Protein AF-A0A397W6G8-F1 (afdb_monomer)

Sequence (108 aa):
SPQFFESLKKEAREFFEQGKFLKALEHFEIIFKNCQLSLDEQVNITSWDLSHNRGFENFNELISALRKNTTLTSLDLSSNELGAFGGSLLSEELYKNTTLTSLILKKK

Nearest PDB structures (foldseek):
  8j07-assembly1_5  TM=9.161E-01  e=6.313E-02  Homo sapiens
  7sqc-assembly1_5D  TM=8.891E-01  e=1.334E-01  Chlamydomonas reinhardtii
  8glv-assembly1_Ez  TM=8.652E-01  e=1.257E+00  Chlamydomonas reinhardtii
  8tid-assembly1_G  TM=8.357E-01  e=1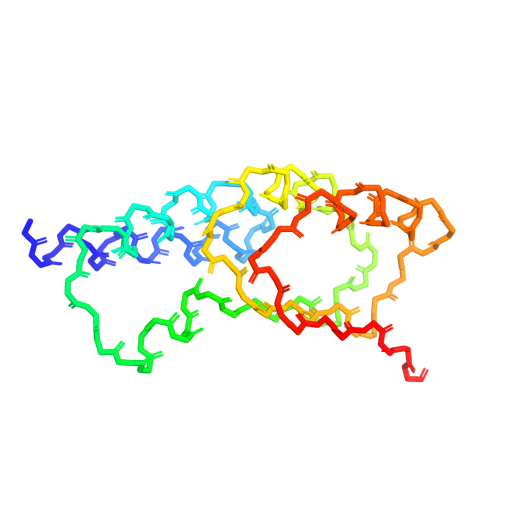.613E+00  Tetrahymena thermophila
  1io0-assembly1_A  TM=5.087E-01  e=2.818E-01  Gallus gallus

Mean predicted aligned error: 3.28 Å

InterPro domains:
  IPR001611 Leucine-rich repeat [PF13516] (68-90)
  IPR032675 Leucine-rich repeat domain superfamily [G3DSA:3.80.10.10] (5-108)

Solvent-accessible surface area (backbone atoms only — not comparable to full-atom values): 5954 Å² total; per-residue (Å²): 107,74,68,55,53,54,51,43,52,52,52,19,50,55,27,43,78,71,41,39,31,39,61,15,45,57,37,40,53,51,43,65,76,74,46,96,64,56,70,70,55,48,50,61,67,20,41,47,81,53,50,64,40,72,74,51,82,42,47,67,32,45,54,54,24,51,69,71,56,81,65,48,29,34,42,32,42,23,48,39,70,54,60,70,69,45,48,51,56,50,52,61,44,54,74,72,44,86,46,63,80,42,77,41,70,57,69,124

Structure (mmCIF, N/CA/C/O backbone):
data_AF-A0A397W6G8-F1
#
_entry.id   AF-A0A397W6G8-F1
#
loop_
_atom_site.group_PDB
_atom_site.id
_atom_site.type_symbol
_atom_site.label_atom_id
_atom_site.label_alt_id
_atom_site.label_comp_id
_atom_site.label_asym_id
_atom_site.label_entity_id
_atom_site.label_seq_id
_atom_site.pdbx_PDB_ins_code
_atom_site.Cartn_x
_atom_site.Cartn_y
_atom_site.Cartn_z
_atom_site.occupancy
_atom_site.B_iso_or_equiv
_atom_site.auth_seq_id
_atom_site.auth_comp_id
_atom_site.auth_asym_id
_atom_site.auth_atom_id
_atom_site.pdbx_PDB_model_num
ATOM 1 N N . SER A 1 1 ? -6.503 9.733 23.258 1.00 81.31 1 SER A N 1
ATOM 2 C CA . SER A 1 1 ? -7.490 10.834 23.168 1.00 81.31 1 SER A CA 1
ATOM 3 C C . SER A 1 1 ? -7.676 11.217 21.703 1.00 81.31 1 SER A C 1
ATOM 5 O O . SER A 1 1 ? -6.819 10.848 20.906 1.00 81.31 1 SER A O 1
ATOM 7 N N . PRO A 1 2 ? -8.736 11.951 21.321 1.00 84.56 2 PRO A N 1
ATOM 8 C CA . PRO A 1 2 ? -8.902 12.441 19.949 1.00 84.56 2 PRO A CA 1
ATOM 9 C C . PRO A 1 2 ? -7.683 13.219 19.422 1.00 84.56 2 PRO A C 1
ATOM 11 O O . PRO A 1 2 ? -7.233 12.951 18.315 1.00 84.56 2 PRO A O 1
ATOM 14 N N . GLN A 1 3 ? -7.055 14.076 20.245 1.00 91.31 3 GLN A N 1
ATOM 15 C CA . GLN A 1 3 ? -5.838 14.796 19.832 1.00 91.31 3 GLN A CA 1
ATOM 16 C C . GLN A 1 3 ? -4.659 13.874 19.480 1.00 91.31 3 GLN A C 1
ATOM 18 O O . GLN A 1 3 ? -3.874 14.212 18.600 1.00 91.31 3 GLN A O 1
ATOM 23 N N . PHE A 1 4 ? -4.527 12.718 20.141 1.00 92.81 4 PHE A N 1
ATOM 24 C CA . PHE A 1 4 ? -3.452 11.769 19.836 1.00 92.81 4 PHE A CA 1
ATOM 25 C C . PHE A 1 4 ? -3.576 11.225 18.409 1.00 92.81 4 PHE A C 1
ATOM 27 O O . PHE A 1 4 ? -2.602 11.251 17.664 1.00 92.81 4 PHE A O 1
ATOM 34 N N . PHE A 1 5 ? -4.771 10.779 18.009 1.00 93.06 5 PHE A N 1
ATOM 35 C CA . PHE A 1 5 ? -4.978 10.222 16.670 1.00 93.06 5 PHE A CA 1
ATOM 36 C C . PHE A 1 5 ? -4.867 11.280 15.574 1.00 93.06 5 PHE A C 1
ATOM 38 O O . PHE A 1 5 ? -4.353 10.970 14.506 1.00 93.06 5 PHE A O 1
ATOM 45 N N . GLU A 1 6 ? -5.269 12.525 15.837 1.00 93.19 6 GLU A N 1
ATOM 46 C CA . GLU A 1 6 ? -5.062 13.625 14.887 1.00 93.19 6 GLU A CA 1
ATOM 47 C C . GLU A 1 6 ? -3.575 13.957 14.692 1.00 93.19 6 GLU A C 1
ATOM 49 O O . GLU A 1 6 ? -3.128 14.119 13.557 1.00 93.19 6 GLU A O 1
ATOM 54 N N . SER A 1 7 ? -2.773 13.967 15.766 1.00 96.50 7 SER A N 1
ATOM 55 C CA . SER A 1 7 ? -1.310 14.098 15.645 1.00 96.50 7 SER A CA 1
ATOM 56 C C . SER A 1 7 ? -0.713 12.938 14.850 1.00 96.50 7 SER A C 1
ATOM 58 O O . SER A 1 7 ? 0.076 13.153 13.936 1.00 96.50 7 SER A O 1
ATOM 60 N N . LEU A 1 8 ? -1.149 11.709 15.142 1.00 97.12 8 LEU A N 1
ATOM 61 C CA . LEU A 1 8 ? -0.656 10.511 14.467 1.00 97.12 8 LEU A CA 1
ATOM 62 C C . LEU A 1 8 ? -1.018 10.499 12.976 1.00 97.12 8 LEU A C 1
ATOM 64 O O . LEU A 1 8 ? -0.196 10.115 12.149 1.00 97.12 8 LEU A O 1
ATOM 68 N N . LYS A 1 9 ? -2.231 10.949 12.617 1.00 95.94 9 LYS A N 1
ATOM 69 C CA . LYS A 1 9 ? -2.658 11.130 11.220 1.00 95.94 9 LYS A CA 1
ATOM 70 C C . LYS A 1 9 ? -1.741 12.124 10.514 1.00 95.94 9 LYS A C 1
ATOM 72 O O . LYS A 1 9 ? -1.320 11.860 9.391 1.00 95.94 9 LYS A O 1
ATOM 77 N N . LYS A 1 10 ? -1.421 13.246 11.162 1.00 96.88 10 LYS A N 1
ATOM 78 C CA . LYS A 1 10 ? -0.523 14.259 10.602 1.00 96.88 10 LYS A CA 1
ATOM 79 C C . LYS A 1 10 ? 0.884 13.700 10.372 1.00 96.88 10 LYS A C 1
ATOM 81 O O . LYS A 1 10 ? 1.395 13.810 9.264 1.00 96.88 10 LYS A O 1
ATOM 86 N N . GLU A 1 11 ? 1.464 13.032 11.366 1.00 98.25 11 GLU A N 1
ATOM 87 C CA . GLU A 1 11 ? 2.779 12.382 11.247 1.00 98.25 11 GLU A CA 1
ATOM 88 C C . GLU A 1 11 ? 2.802 11.326 10.132 1.00 98.25 11 GLU A C 1
ATOM 90 O O . GLU A 1 11 ? 3.741 11.274 9.338 1.00 98.25 11 GLU A O 1
ATOM 95 N N . ALA A 1 12 ? 1.744 10.515 10.013 1.00 97.81 12 ALA A N 1
ATOM 96 C CA . ALA A 1 12 ? 1.615 9.531 8.941 1.00 97.81 12 ALA A CA 1
ATOM 97 C C . ALA A 1 12 ? 1.673 10.185 7.552 1.00 97.81 12 ALA A C 1
ATOM 99 O O . ALA A 1 12 ? 2.351 9.676 6.659 1.00 97.81 12 ALA A O 1
ATOM 100 N N . ARG A 1 13 ? 0.995 11.328 7.376 1.00 96.50 13 ARG A N 1
ATOM 101 C CA . ARG A 1 13 ? 1.012 12.100 6.124 1.00 96.50 13 ARG A CA 1
ATOM 102 C C . ARG A 1 13 ? 2.389 12.694 5.845 1.00 96.50 13 ARG A C 1
ATOM 104 O O . ARG A 1 13 ? 2.874 12.560 4.729 1.00 96.50 13 ARG A O 1
ATOM 111 N N . GLU A 1 14 ? 3.056 13.244 6.854 1.00 97.62 14 GLU A N 1
ATOM 112 C CA . GLU A 1 14 ? 4.420 13.766 6.708 1.00 97.62 14 GLU A CA 1
ATOM 113 C C . GLU A 1 14 ? 5.409 12.663 6.295 1.00 97.62 14 GLU A C 1
ATOM 115 O O . GLU A 1 14 ? 6.248 12.873 5.417 1.00 97.62 14 GLU A O 1
ATOM 120 N N . PHE A 1 15 ? 5.309 11.462 6.879 1.00 97.50 15 PHE A N 1
ATOM 121 C CA . PHE A 1 15 ? 6.113 10.319 6.442 1.00 97.50 15 PHE A CA 1
ATOM 122 C C . PHE A 1 15 ? 5.789 9.897 5.012 1.00 97.50 15 PHE A C 1
ATOM 124 O O . PHE A 1 15 ? 6.707 9.585 4.252 1.00 97.50 15 PHE A O 1
ATOM 131 N N . PHE A 1 16 ? 4.509 9.901 4.646 1.00 95.31 16 PHE A N 1
ATOM 132 C CA . PHE A 1 16 ? 4.056 9.548 3.307 1.00 95.31 16 PHE A CA 1
ATOM 133 C C . PHE A 1 16 ? 4.630 10.498 2.247 1.00 95.31 16 PHE A C 1
ATOM 135 O O . PHE A 1 16 ? 5.207 10.037 1.266 1.00 95.31 16 PHE A O 1
ATOM 142 N N . GLU A 1 17 ? 4.569 11.810 2.483 1.00 93.19 17 GLU A N 1
ATOM 143 C CA . GLU A 1 17 ? 5.135 12.844 1.601 1.00 93.19 17 GLU A CA 1
ATOM 144 C C . GLU A 1 17 ? 6.664 12.748 1.481 1.00 93.19 17 GLU A C 1
ATOM 146 O O . GLU A 1 17 ? 7.235 13.039 0.433 1.00 93.19 17 GLU A O 1
ATOM 151 N N . GLN A 1 18 ? 7.339 12.285 2.535 1.00 93.94 18 GLN A N 1
ATOM 152 C CA . GLN A 1 18 ? 8.780 12.012 2.527 1.00 93.94 18 GLN A CA 1
ATOM 153 C C . GLN A 1 18 ? 9.144 10.671 1.864 1.00 93.94 18 GLN A C 1
ATOM 155 O O . GLN A 1 18 ? 10.323 10.322 1.817 1.00 93.94 18 GLN A O 1
ATOM 160 N N . GLY A 1 19 ? 8.159 9.881 1.420 1.00 93.81 19 GLY A N 1
ATOM 161 C CA . GLY A 1 19 ? 8.364 8.541 0.868 1.00 93.81 19 GLY A CA 1
ATOM 162 C C . GLY A 1 19 ? 8.743 7.465 1.888 1.00 93.81 19 GLY A C 1
ATOM 163 O O . GLY A 1 19 ? 9.142 6.365 1.514 1.00 93.81 19 GLY A O 1
ATOM 164 N N . LYS A 1 20 ? 8.603 7.749 3.187 1.00 96.50 20 LYS A N 1
ATOM 165 C CA . LYS A 1 20 ? 8.824 6.802 4.293 1.00 96.50 20 LYS A CA 1
ATOM 166 C C . LYS A 1 20 ? 7.575 5.941 4.498 1.00 96.50 20 LYS A C 1
ATOM 168 O O . LYS A 1 20 ? 6.928 5.987 5.547 1.00 96.50 20 LYS A O 1
ATOM 173 N N . PHE A 1 21 ? 7.209 5.187 3.465 1.00 97.00 21 PHE A N 1
ATOM 174 C CA . PHE A 1 21 ? 5.918 4.503 3.373 1.00 97.00 21 PHE A CA 1
ATOM 175 C C . PHE A 1 21 ? 5.691 3.471 4.472 1.00 97.00 21 PHE A C 1
ATOM 177 O O . PHE A 1 21 ? 4.572 3.360 4.966 1.00 97.00 21 PHE A O 1
ATOM 184 N N . LEU A 1 22 ? 6.730 2.755 4.911 1.00 97.38 22 LEU A N 1
ATOM 185 C CA . LEU A 1 22 ? 6.573 1.786 5.992 1.00 97.38 22 LEU A CA 1
ATOM 186 C C . LEU A 1 22 ? 6.142 2.467 7.300 1.00 97.38 22 LEU A C 1
ATOM 188 O O . LEU A 1 22 ? 5.229 1.990 7.969 1.00 97.38 22 LEU A O 1
ATOM 192 N N . LYS A 1 23 ? 6.742 3.616 7.632 1.00 98.12 23 LYS A N 1
ATOM 193 C CA . LYS A 1 23 ? 6.363 4.388 8.826 1.00 98.12 23 LYS A CA 1
ATOM 194 C C . LYS A 1 23 ? 4.953 4.952 8.698 1.00 98.12 23 LYS A C 1
ATOM 196 O O . LYS A 1 23 ? 4.165 4.841 9.630 1.00 98.12 23 LYS A O 1
ATOM 201 N N . ALA A 1 24 ? 4.620 5.510 7.532 1.00 98.25 24 ALA A N 1
ATOM 202 C CA . ALA A 1 24 ? 3.271 5.999 7.260 1.00 98.25 24 ALA A CA 1
ATOM 203 C C . ALA A 1 24 ? 2.222 4.891 7.457 1.00 98.25 24 ALA A C 1
ATOM 205 O O . ALA A 1 24 ? 1.225 5.102 8.147 1.00 98.25 24 ALA A O 1
ATOM 206 N N . LEU A 1 25 ? 2.480 3.691 6.920 1.00 98.19 25 LEU A N 1
ATOM 207 C CA . LEU A 1 25 ? 1.619 2.524 7.095 1.00 98.19 25 LEU A CA 1
ATOM 208 C C . LEU A 1 25 ? 1.457 2.144 8.566 1.00 98.19 25 LEU A C 1
ATOM 210 O O . LEU A 1 25 ? 0.332 1.947 9.007 1.00 98.19 25 LEU A O 1
ATOM 214 N N . GLU A 1 26 ? 2.548 2.055 9.330 1.00 98.00 26 GLU A N 1
ATOM 215 C CA . GLU A 1 26 ? 2.497 1.690 10.752 1.00 98.00 26 GLU A CA 1
ATOM 216 C C . GLU A 1 26 ? 1.569 2.631 11.543 1.00 98.00 26 GLU A C 1
ATOM 218 O O . GLU A 1 26 ? 0.770 2.172 12.362 1.00 98.00 26 GLU A O 1
ATOM 223 N N . HIS A 1 27 ? 1.584 3.930 11.239 1.00 98.06 27 HIS A N 1
ATOM 224 C CA . HIS A 1 27 ? 0.648 4.884 11.831 1.00 98.06 27 HIS A CA 1
ATOM 225 C C . HIS A 1 27 ? -0.793 4.694 11.344 1.00 98.06 27 HIS A C 1
ATOM 227 O O . HIS A 1 27 ? -1.706 4.656 12.173 1.00 98.06 27 HIS A O 1
ATOM 233 N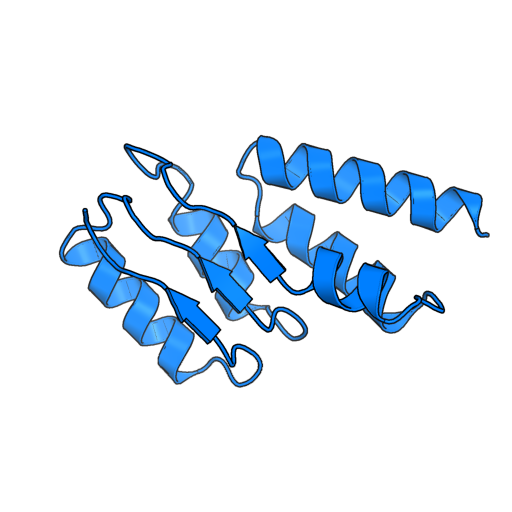 N . PHE A 1 28 ? -1.022 4.548 10.034 1.00 97.75 28 PHE A N 1
ATOM 234 C CA . PHE A 1 28 ? -2.370 4.324 9.496 1.00 97.75 28 PHE A CA 1
ATOM 235 C C . PHE A 1 28 ? -3.006 3.038 10.030 1.00 97.75 28 PHE A C 1
ATOM 237 O O . PHE A 1 28 ? -4.183 3.046 10.371 1.00 97.75 28 PHE A O 1
ATOM 244 N N . GLU A 1 29 ? -2.225 1.974 10.206 1.00 97.19 29 GLU A N 1
ATOM 245 C CA . GLU A 1 29 ? -2.643 0.716 10.829 1.00 97.19 29 GLU A CA 1
ATOM 246 C C . GLU A 1 29 ? -3.115 0.919 12.275 1.00 97.19 29 GLU A C 1
ATOM 248 O O . GLU A 1 29 ? -4.172 0.419 12.672 1.00 97.19 29 GLU A O 1
ATOM 253 N N . ILE A 1 30 ? -2.361 1.693 13.066 1.00 96.75 30 ILE A N 1
ATOM 254 C CA . ILE A 1 30 ? -2.746 2.041 14.439 1.00 96.75 30 ILE A CA 1
ATOM 255 C C . ILE A 1 30 ? -4.046 2.848 14.433 1.00 96.75 30 ILE A C 1
ATOM 257 O O . ILE A 1 30 ? -4.945 2.557 15.224 1.00 96.75 30 ILE A O 1
ATOM 261 N N . ILE A 1 31 ? -4.166 3.837 13.547 1.00 96.62 31 ILE A N 1
ATOM 262 C CA . ILE A 1 31 ? -5.358 4.685 13.444 1.00 96.62 31 ILE A CA 1
ATOM 263 C C . ILE A 1 31 ? -6.574 3.840 13.052 1.00 96.62 31 ILE A C 1
ATOM 265 O O . ILE A 1 31 ? -7.591 3.900 13.739 1.00 96.62 31 ILE A O 1
ATOM 269 N N . PHE A 1 32 ? -6.459 3.007 12.017 1.00 95.06 32 PHE A N 1
ATOM 270 C CA . PHE A 1 32 ? -7.546 2.165 11.516 1.00 95.06 32 PHE A CA 1
ATOM 271 C C . PHE A 1 32 ? -8.055 1.180 12.578 1.00 95.06 32 PHE A C 1
ATOM 273 O O . PHE A 1 32 ? -9.258 0.999 12.732 1.00 95.06 32 PHE A O 1
ATOM 280 N N . LYS A 1 33 ? -7.148 0.563 13.348 1.00 94.06 33 LYS A N 1
ATOM 281 C CA . LYS A 1 33 ? -7.504 -0.453 14.354 1.00 94.06 33 LYS A CA 1
ATOM 282 C C . LYS A 1 33 ? -8.053 0.123 15.661 1.00 94.06 33 LYS A C 1
ATOM 284 O O . LYS A 1 33 ? -8.743 -0.593 16.381 1.00 94.06 33 LYS A O 1
ATOM 289 N N . ASN A 1 34 ? -7.726 1.373 16.000 1.00 94.12 34 ASN A N 1
ATOM 290 C CA . ASN A 1 34 ? -7.986 1.925 17.338 1.00 94.12 34 ASN A CA 1
ATOM 291 C C . ASN A 1 34 ? -8.869 3.182 17.351 1.00 94.12 34 ASN A C 1
ATOM 293 O O . ASN A 1 34 ? -9.272 3.624 18.427 1.00 94.12 34 ASN A O 1
ATOM 297 N N . CYS A 1 35 ? -9.162 3.778 16.195 1.00 90.94 35 CYS A N 1
ATOM 298 C CA . CYS A 1 35 ? -9.984 4.977 16.086 1.00 90.94 35 CYS A CA 1
ATOM 299 C C . CYS A 1 35 ? -11.344 4.646 15.459 1.00 90.94 35 CYS A C 1
ATOM 301 O O . CYS A 1 35 ? 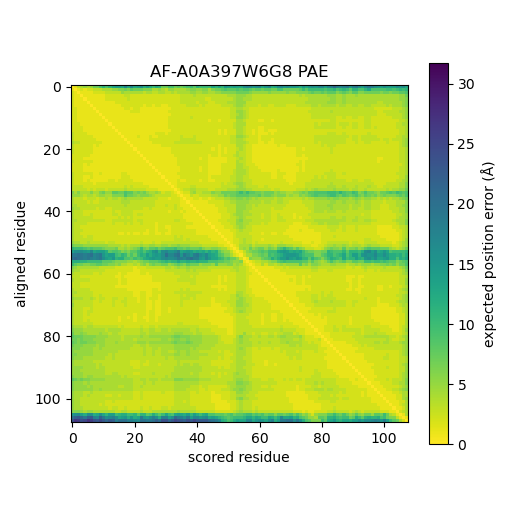-11.425 3.898 14.488 1.00 90.94 35 CYS A O 1
ATOM 303 N N . GLN A 1 36 ? -12.423 5.228 15.988 1.00 91.62 36 GLN A N 1
ATOM 304 C CA . GLN A 1 36 ? -13.711 5.220 15.295 1.00 91.62 36 GLN A CA 1
ATOM 305 C C . GLN A 1 36 ? -13.661 6.254 14.172 1.00 91.62 36 GLN A C 1
ATOM 307 O O . GLN A 1 36 ? -13.687 7.454 14.431 1.00 91.62 36 GLN A O 1
ATOM 312 N N . LEU A 1 37 ? -13.560 5.769 12.939 1.00 91.12 37 LEU A N 1
ATOM 313 C CA . LEU A 1 37 ? -13.459 6.587 11.737 1.00 91.12 37 LEU A CA 1
ATOM 314 C C . LEU A 1 37 ? -14.770 6.552 10.958 1.00 91.12 37 LEU A C 1
ATOM 316 O O . LEU A 1 37 ? -15.389 5.492 10.815 1.00 91.12 37 LEU A O 1
ATOM 320 N N . SER A 1 38 ? -15.145 7.692 10.387 1.00 95.31 38 SER A N 1
ATOM 321 C CA . SER A 1 38 ? -16.149 7.727 9.322 1.00 95.31 38 SER A CA 1
ATOM 322 C C . SER A 1 38 ? -15.687 6.907 8.107 1.00 95.31 38 SER A C 1
ATOM 324 O O . SER A 1 38 ? -14.499 6.619 7.947 1.00 95.31 38 SER A O 1
ATOM 326 N N . LEU A 1 39 ? -16.620 6.524 7.230 1.00 93.38 39 LEU A N 1
ATOM 327 C CA . LEU A 1 39 ? -16.279 5.777 6.013 1.00 93.38 39 LEU A CA 1
ATOM 328 C C . LEU A 1 39 ? -15.292 6.552 5.128 1.00 93.38 39 LEU A C 1
ATOM 330 O O . LEU A 1 39 ? -14.322 5.971 4.649 1.00 93.38 39 LEU A O 1
ATOM 334 N N . ASP A 1 40 ? -15.486 7.863 4.983 1.00 94.94 40 ASP A N 1
ATOM 335 C CA . ASP A 1 40 ? -14.602 8.717 4.184 1.00 94.94 40 ASP A CA 1
ATOM 336 C C . ASP A 1 40 ? -13.173 8.746 4.744 1.00 94.94 40 ASP A C 1
ATOM 338 O O . ASP A 1 40 ? -12.197 8.676 3.997 1.00 94.94 40 ASP A O 1
ATOM 342 N N . GLU A 1 41 ? -13.022 8.783 6.071 1.00 93.81 41 GLU A N 1
ATOM 343 C CA . GLU A 1 41 ? -11.708 8.713 6.712 1.00 93.81 41 GLU A CA 1
ATOM 344 C C . GLU A 1 41 ? -11.041 7.350 6.531 1.00 93.81 41 GLU A C 1
ATOM 346 O O . GLU A 1 41 ? -9.833 7.297 6.297 1.00 93.81 41 GLU A O 1
ATOM 351 N N . GLN A 1 42 ? -11.807 6.256 6.611 1.00 94.62 42 GLN A N 1
ATOM 352 C CA . GLN A 1 42 ? -11.282 4.911 6.359 1.00 94.62 42 GLN A CA 1
ATOM 353 C C . GLN A 1 42 ? -10.756 4.794 4.929 1.00 94.62 42 GLN A C 1
ATOM 355 O O . GLN A 1 42 ? -9.632 4.328 4.725 1.00 94.62 42 GLN A O 1
ATOM 360 N N . VAL A 1 43 ? -11.522 5.271 3.943 1.00 94.31 43 VAL A N 1
ATOM 361 C CA . VAL A 1 43 ? -11.088 5.302 2.538 1.00 94.31 43 VAL A CA 1
ATOM 362 C C . VAL A 1 43 ? -9.806 6.123 2.396 1.00 94.31 43 VAL A C 1
ATOM 364 O O . VAL A 1 43 ? -8.851 5.664 1.775 1.00 94.31 43 VAL A O 1
ATOM 367 N N . ASN A 1 44 ? -9.742 7.295 3.030 1.00 93.19 44 ASN A N 1
ATOM 368 C CA . ASN A 1 44 ? -8.603 8.206 2.937 1.00 93.19 44 ASN A CA 1
ATOM 369 C C . ASN A 1 44 ? -7.288 7.632 3.512 1.00 93.19 44 ASN A C 1
ATOM 371 O O . ASN A 1 44 ? -6.203 7.985 3.047 1.00 93.19 44 ASN A O 1
ATOM 375 N N . ILE A 1 45 ? -7.342 6.770 4.533 1.00 95.12 45 ILE A N 1
ATOM 376 C CA . ILE A 1 45 ? -6.126 6.156 5.108 1.00 95.12 45 ILE A CA 1
ATOM 377 C C . ILE A 1 45 ? -5.766 4.804 4.480 1.00 95.12 45 ILE A C 1
ATOM 379 O O . ILE A 1 45 ? -4.615 4.383 4.572 1.00 95.12 45 ILE A O 1
ATOM 383 N N . THR A 1 46 ? -6.724 4.143 3.821 1.00 97.00 46 THR A N 1
ATOM 384 C CA . THR A 1 46 ? -6.531 2.841 3.153 1.00 97.00 46 THR A CA 1
ATOM 385 C C . THR A 1 46 ? -6.384 2.943 1.633 1.00 97.00 46 THR A C 1
ATOM 387 O O . THR A 1 46 ? -6.233 1.921 0.964 1.00 97.00 46 THR A O 1
ATOM 390 N N . SER A 1 47 ? -6.382 4.156 1.079 1.00 97.94 47 SER A N 1
ATOM 391 C CA . SER A 1 47 ? -6.157 4.410 -0.345 1.00 97.94 47 SER A CA 1
ATOM 392 C C . SER A 1 47 ? -4.946 5.308 -0.530 1.00 97.94 47 SER A C 1
ATOM 394 O O . SER A 1 47 ? -4.918 6.431 -0.028 1.00 97.94 47 SER A O 1
ATOM 396 N N . TRP A 1 48 ? -3.936 4.812 -1.236 1.00 97.19 48 TRP A N 1
ATOM 397 C CA . TRP A 1 48 ? -2.700 5.542 -1.495 1.00 97.19 48 TRP A CA 1
ATOM 398 C C . TRP A 1 48 ? -2.595 5.917 -2.968 1.00 97.19 48 TRP A C 1
ATOM 400 O O . TRP A 1 48 ? -2.627 5.051 -3.842 1.00 97.19 48 TRP A O 1
ATOM 410 N N . ASP A 1 49 ? -2.425 7.211 -3.225 1.00 95.31 49 ASP A N 1
ATOM 411 C CA . ASP A 1 49 ? -2.075 7.742 -4.538 1.00 95.31 49 ASP A CA 1
ATOM 412 C C . ASP A 1 49 ? -0.578 8.048 -4.561 1.00 95.31 49 ASP A C 1
ATOM 414 O O . ASP A 1 49 ? -0.094 8.953 -3.881 1.00 95.31 49 ASP A O 1
ATOM 418 N N . LEU A 1 50 ? 0.156 7.232 -5.309 1.00 94.31 50 LEU A N 1
ATOM 419 C CA . LEU A 1 50 ? 1.573 7.403 -5.589 1.00 94.31 50 LEU A CA 1
ATOM 420 C C . LEU A 1 50 ? 1.802 7.623 -7.085 1.00 94.31 50 LEU A C 1
ATOM 422 O O . LEU A 1 50 ? 2.912 7.380 -7.571 1.00 94.31 50 LEU A O 1
ATOM 426 N N . SER A 1 51 ? 0.787 8.068 -7.822 1.00 93.44 51 SER A N 1
ATOM 427 C CA . SER A 1 51 ? 0.920 8.383 -9.235 1.00 93.44 51 SER A CA 1
ATOM 428 C C . SER A 1 51 ? 1.923 9.520 -9.461 1.00 93.44 51 SER A C 1
ATOM 430 O O . SER A 1 51 ? 2.182 10.350 -8.590 1.00 93.44 51 SER A O 1
ATOM 432 N N . HIS A 1 52 ? 2.524 9.556 -10.651 1.00 89.62 52 HIS A N 1
ATOM 433 C CA . HIS A 1 52 ? 3.414 10.642 -11.084 1.00 89.62 52 HIS A CA 1
ATOM 434 C C . HIS A 1 52 ? 4.711 10.855 -10.262 1.00 89.62 52 HIS A C 1
ATOM 436 O O . HIS A 1 52 ? 5.360 11.895 -10.388 1.00 89.62 52 HIS A O 1
ATOM 442 N N . ASN A 1 53 ? 5.175 9.851 -9.521 1.00 84.12 53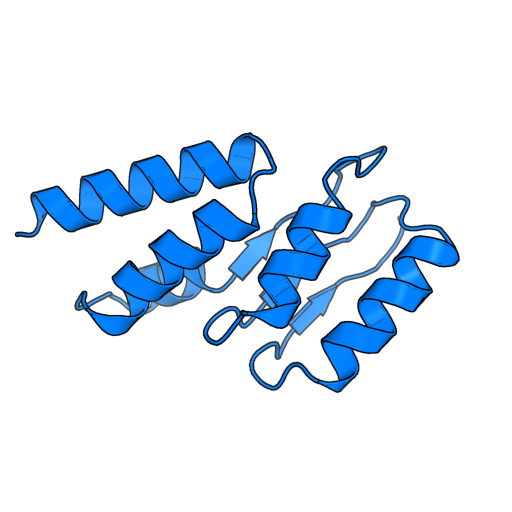 ASN A N 1
ATOM 443 C CA . ASN A 1 53 ? 6.465 9.828 -8.827 1.00 84.12 53 ASN A CA 1
ATOM 444 C C . ASN A 1 53 ? 7.596 9.325 -9.747 1.00 84.12 53 ASN A C 1
ATOM 446 O O . ASN A 1 53 ? 8.034 8.170 -9.688 1.00 84.12 53 ASN A O 1
ATOM 450 N N . ARG A 1 54 ? 8.083 10.206 -10.635 1.00 65.38 54 ARG A N 1
ATOM 451 C CA . ARG A 1 54 ? 9.225 9.909 -11.523 1.00 65.38 54 ARG A CA 1
ATOM 452 C C . ARG A 1 54 ? 10.465 9.531 -10.707 1.00 65.38 54 ARG A C 1
ATOM 454 O O . ARG A 1 54 ? 10.772 10.183 -9.718 1.00 65.38 54 ARG A O 1
ATOM 461 N N . GLY A 1 55 ? 11.185 8.498 -11.138 1.00 59.88 55 GLY A N 1
ATOM 462 C CA . GLY A 1 55 ? 12.414 8.054 -10.474 1.00 59.88 55 GLY A CA 1
ATOM 463 C C . GLY A 1 55 ? 12.217 7.235 -9.197 1.00 59.88 55 GLY A C 1
ATOM 464 O O . GLY A 1 55 ? 13.221 6.808 -8.657 1.00 59.88 55 GLY A O 1
ATOM 465 N N . PHE A 1 56 ? 10.972 7.002 -8.749 1.00 68.62 56 PHE A N 1
ATOM 466 C CA . PHE A 1 56 ? 10.518 6.130 -7.646 1.00 68.62 56 PHE A CA 1
ATOM 467 C C . PHE A 1 56 ? 11.604 5.591 -6.678 1.00 68.62 56 PHE A C 1
ATOM 469 O O . PHE A 1 56 ? 11.712 4.391 -6.436 1.00 68.62 56 PHE A O 1
ATOM 476 N N . GLU A 1 57 ? 12.408 6.481 -6.089 1.00 78.31 57 GLU A N 1
ATOM 477 C CA . GLU A 1 57 ? 13.582 6.117 -5.272 1.00 78.31 57 GLU A CA 1
ATOM 478 C C . GLU A 1 57 ? 13.170 5.379 -3.989 1.00 78.31 57 GLU A C 1
ATOM 480 O O . GLU A 1 57 ? 13.885 4.530 -3.458 1.00 78.31 57 GLU A O 1
ATOM 485 N N . ASN A 1 58 ? 11.937 5.632 -3.556 1.00 85.12 58 ASN A N 1
ATOM 486 C CA . ASN A 1 58 ? 11.320 5.063 -2.368 1.00 85.12 58 ASN A CA 1
ATOM 487 C C . ASN A 1 58 ? 10.607 3.727 -2.657 1.00 85.12 58 ASN A C 1
ATOM 489 O O . ASN A 1 58 ? 9.751 3.289 -1.889 1.00 85.12 58 ASN A O 1
ATOM 493 N N . PHE A 1 59 ? 10.939 3.050 -3.764 1.00 90.56 59 PHE A N 1
ATOM 494 C CA . PHE A 1 59 ? 10.297 1.786 -4.135 1.00 90.56 59 PHE A CA 1
ATOM 495 C C . PHE A 1 59 ? 10.490 0.695 -3.084 1.00 90.56 59 PHE A C 1
ATOM 497 O O . PHE A 1 59 ? 9.547 -0.012 -2.744 1.00 90.56 59 PHE A O 1
ATOM 504 N N . ASN A 1 60 ? 11.687 0.592 -2.506 1.00 92.38 60 ASN A N 1
ATOM 505 C CA . ASN A 1 60 ? 11.970 -0.394 -1.461 1.00 92.38 60 ASN A CA 1
ATOM 506 C C . ASN A 1 60 ? 11.153 -0.144 -0.181 1.00 92.38 60 ASN A C 1
ATOM 508 O O . ASN A 1 60 ? 10.737 -1.100 0.479 1.00 92.38 60 ASN A O 1
ATOM 512 N N . GLU A 1 61 ? 10.881 1.121 0.152 1.00 95.62 61 GLU A N 1
ATOM 513 C CA . GLU A 1 61 ? 9.979 1.491 1.251 1.00 95.62 61 GLU A CA 1
ATOM 514 C C . GLU A 1 61 ? 8.543 1.050 0.950 1.00 95.62 61 GLU A C 1
ATOM 516 O O . GLU A 1 61 ? 7.882 0.484 1.820 1.00 95.62 61 GLU A O 1
ATOM 521 N N . LEU A 1 62 ? 8.079 1.225 -0.295 1.00 95.56 62 LEU A N 1
ATOM 522 C CA . LEU A 1 62 ? 6.755 0.763 -0.716 1.00 95.56 62 LEU A CA 1
ATOM 523 C C . LEU A 1 62 ? 6.644 -0.763 -0.620 1.00 95.56 62 LEU A C 1
ATOM 525 O O . LEU A 1 62 ? 5.688 -1.267 -0.040 1.00 95.56 62 LEU A O 1
ATOM 529 N N . ILE A 1 63 ? 7.627 -1.501 -1.140 1.00 95.62 63 ILE A N 1
ATOM 530 C CA . ILE A 1 63 ? 7.676 -2.969 -1.044 1.00 95.62 63 ILE A CA 1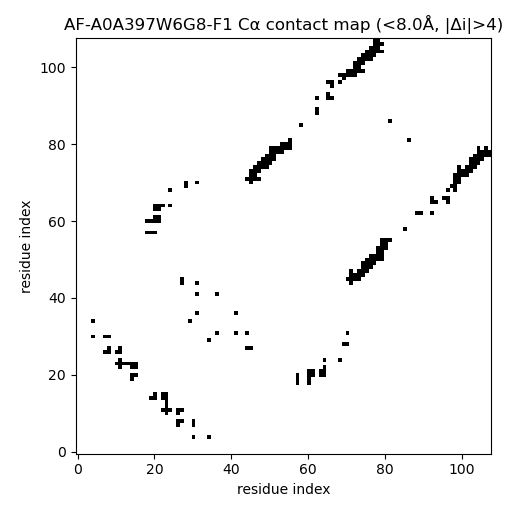
ATOM 531 C C . ILE A 1 63 ? 7.652 -3.415 0.426 1.00 95.62 63 ILE A C 1
ATOM 533 O O . ILE A 1 63 ? 6.909 -4.327 0.790 1.00 95.62 63 ILE A O 1
ATOM 537 N N . SER A 1 64 ? 8.403 -2.734 1.295 1.00 96.12 64 SER A N 1
ATOM 538 C CA . SER A 1 64 ? 8.425 -3.027 2.734 1.00 96.12 64 SER A CA 1
ATOM 539 C C . SER A 1 64 ? 7.077 -2.760 3.408 1.00 96.12 64 SER A C 1
ATOM 541 O O . SER A 1 64 ? 6.649 -3.553 4.249 1.00 96.12 64 SER A O 1
ATOM 543 N N . ALA A 1 65 ? 6.388 -1.683 3.025 1.00 96.94 65 ALA A N 1
ATOM 544 C CA . ALA A 1 65 ? 5.037 -1.388 3.486 1.00 96.94 65 ALA A CA 1
ATOM 545 C C . ALA A 1 65 ? 4.044 -2.463 3.012 1.00 96.94 65 ALA A C 1
ATOM 547 O O . ALA A 1 65 ? 3.344 -3.057 3.829 1.00 96.94 65 ALA A O 1
ATOM 548 N N . LEU A 1 66 ? 4.035 -2.794 1.718 1.00 96.44 66 LEU A N 1
ATOM 549 C CA . LEU A 1 66 ? 3.130 -3.793 1.138 1.00 96.44 66 LEU A CA 1
ATOM 550 C C . LEU A 1 66 ? 3.266 -5.174 1.780 1.00 96.44 66 LEU A C 1
ATOM 552 O O . LEU A 1 66 ? 2.256 -5.852 1.964 1.00 96.44 66 LEU A O 1
ATOM 556 N N . ARG A 1 67 ? 4.484 -5.560 2.174 1.00 95.69 67 ARG A N 1
ATOM 557 C CA . ARG A 1 67 ? 4.748 -6.819 2.880 1.00 95.69 67 ARG A CA 1
ATOM 558 C C . ARG A 1 67 ? 4.106 -6.883 4.268 1.00 95.69 67 ARG A C 1
ATOM 560 O O . ARG A 1 67 ? 3.715 -7.960 4.708 1.00 95.69 67 ARG A O 1
ATOM 567 N N . LYS A 1 68 ? 4.035 -5.754 4.982 1.00 95.69 68 LYS A N 1
ATOM 568 C CA . LYS A 1 68 ? 3.431 -5.673 6.326 1.00 95.69 68 LYS A CA 1
ATOM 569 C C . LYS A 1 68 ? 1.961 -5.255 6.311 1.00 95.69 68 LYS A C 1
ATOM 571 O O . LYS A 1 68 ? 1.320 -5.264 7.359 1.00 95.69 68 LYS A O 1
ATOM 576 N N . ASN A 1 69 ? 1.452 -4.842 5.158 1.00 96.81 69 ASN A N 1
ATOM 577 C CA . ASN A 1 69 ? 0.139 -4.244 5.030 1.00 96.81 69 ASN A CA 1
ATOM 578 C C . ASN A 1 69 ? -0.995 -5.191 5.434 1.00 96.81 69 ASN A C 1
ATOM 580 O O . ASN A 1 69 ? -1.113 -6.293 4.901 1.00 96.81 69 ASN A O 1
ATOM 584 N N . THR A 1 70 ? -1.891 -4.709 6.297 1.00 96.12 70 THR A N 1
ATOM 585 C CA . THR A 1 70 ? -3.127 -5.408 6.671 1.00 96.12 70 THR A CA 1
ATOM 586 C C . THR A 1 70 ? -4.394 -4.579 6.450 1.00 96.12 70 THR A C 1
ATOM 588 O O . THR A 1 70 ? -5.484 -5.076 6.715 1.00 96.12 70 THR A O 1
ATOM 591 N N . THR A 1 71 ? -4.281 -3.343 5.948 1.00 96.69 71 THR A N 1
ATOM 592 C CA . THR A 1 71 ? -5.423 -2.413 5.840 1.00 96.69 71 THR A CA 1
ATOM 593 C C . THR A 1 71 ? -5.516 -1.652 4.520 1.00 96.69 71 THR A C 1
ATOM 595 O O . THR A 1 71 ? -6.621 -1.285 4.136 1.00 96.69 71 THR A O 1
ATOM 598 N N . LEU A 1 72 ? -4.417 -1.423 3.794 1.00 97.88 72 LEU A N 1
ATOM 599 C CA . LEU A 1 72 ? -4.431 -0.732 2.501 1.00 97.88 72 LEU A CA 1
ATOM 600 C C . LEU A 1 72 ? -5.244 -1.528 1.476 1.00 97.88 72 LEU A C 1
ATOM 602 O O . LEU A 1 72 ? -4.943 -2.696 1.227 1.00 97.88 72 LEU A O 1
ATOM 606 N N . THR A 1 73 ? -6.236 -0.874 0.872 1.00 98.00 73 THR A N 1
ATOM 607 C CA . THR A 1 73 ? -7.198 -1.465 -0.067 1.00 98.00 73 THR A CA 1
ATOM 608 C C . THR A 1 73 ? -7.029 -0.968 -1.499 1.00 98.00 73 THR A C 1
ATOM 610 O O . THR A 1 73 ? -7.376 -1.702 -2.427 1.00 98.00 73 THR A O 1
ATOM 613 N N . SER A 1 74 ? -6.465 0.228 -1.699 1.00 98.12 74 SER A N 1
ATOM 614 C CA . SER A 1 74 ? -6.228 0.805 -3.025 1.00 98.12 74 SER A CA 1
ATOM 615 C C . SER A 1 74 ? -4.836 1.417 -3.143 1.00 98.12 74 SER A C 1
ATOM 617 O O . SER A 1 74 ? -4.391 2.141 -2.252 1.00 98.12 74 SER A O 1
ATOM 619 N N . LEU A 1 75 ? -4.170 1.158 -4.269 1.00 97.25 75 LEU A N 1
ATOM 620 C CA . LEU A 1 75 ? -2.863 1.720 -4.598 1.00 97.25 75 LEU A CA 1
ATOM 621 C C . LEU A 1 75 ? -2.817 2.195 -6.059 1.00 97.25 75 LEU A C 1
ATOM 623 O O . LEU A 1 75 ? -2.967 1.396 -6.986 1.00 97.25 75 LEU A O 1
ATOM 627 N N . ASP A 1 76 ? -2.557 3.484 -6.270 1.00 96.50 76 ASP A N 1
ATOM 628 C CA . ASP A 1 76 ? -2.299 4.056 -7.595 1.00 96.50 76 ASP A CA 1
ATOM 629 C C . ASP A 1 76 ? -0.794 4.282 -7.802 1.00 96.50 76 ASP A C 1
ATOM 631 O O . ASP A 1 76 ? -0.154 5.031 -7.069 1.00 96.50 76 ASP A O 1
ATOM 635 N N . LEU A 1 77 ? -0.219 3.610 -8.799 1.00 94.50 77 LEU A N 1
ATOM 636 C CA . LEU A 1 77 ? 1.167 3.763 -9.254 1.00 94.50 77 LEU A CA 1
ATOM 637 C C . LEU A 1 77 ? 1.232 4.207 -10.722 1.00 94.50 77 LEU A C 1
ATOM 639 O O . LEU A 1 77 ? 2.246 4.004 -11.401 1.00 94.50 77 LEU A O 1
ATOM 643 N N . SER A 1 78 ? 0.146 4.764 -11.250 1.00 93.50 78 SER A N 1
ATOM 644 C CA . SER A 1 78 ? 0.071 5.213 -12.630 1.00 93.50 78 SER A CA 1
ATOM 645 C C . SER A 1 78 ? 1.108 6.294 -12.925 1.00 93.50 78 SER A C 1
ATOM 647 O O . SER A 1 78 ? 1.537 7.069 -12.070 1.00 93.50 78 SER A O 1
ATOM 649 N N . SER A 1 79 ? 1.550 6.340 -14.179 1.00 91.12 79 SER A N 1
ATOM 650 C CA . SER A 1 79 ? 2.567 7.296 -14.636 1.00 91.12 79 SER A CA 1
ATOM 651 C C . SER A 1 79 ? 3.921 7.223 -13.902 1.00 91.12 79 SER A C 1
ATOM 653 O O . SER A 1 79 ? 4.693 8.181 -13.969 1.00 91.12 79 SER A O 1
ATOM 655 N N . ASN A 1 80 ? 4.239 6.091 -13.263 1.00 89.75 80 ASN A N 1
ATOM 656 C CA . ASN A 1 80 ? 5.557 5.817 -12.685 1.00 89.75 80 ASN A CA 1
ATOM 657 C C . ASN A 1 80 ? 6.438 4.973 -13.616 1.00 89.75 80 ASN A C 1
ATOM 659 O O . ASN A 1 80 ? 5.967 4.186 -14.443 1.00 89.75 80 ASN A O 1
ATOM 663 N N . GLU A 1 81 ? 7.753 5.104 -13.456 1.00 88.75 81 GLU A N 1
ATOM 664 C CA . GLU A 1 81 ? 8.747 4.294 -14.164 1.00 88.75 81 GLU A CA 1
ATOM 665 C C . GLU A 1 81 ? 9.251 3.157 -13.275 1.00 88.75 81 GLU A C 1
ATOM 667 O O . GLU A 1 81 ? 10.343 3.209 -12.727 1.00 88.75 81 GLU A O 1
ATOM 672 N N . LEU A 1 82 ? 8.439 2.108 -13.136 1.00 86.56 82 LEU A N 1
ATOM 673 C CA . LEU A 1 82 ? 8.774 0.958 -12.285 1.00 86.56 82 LEU A CA 1
ATOM 674 C C . LEU A 1 82 ? 9.897 0.084 -12.877 1.00 86.56 82 LEU A C 1
ATOM 676 O O . LEU A 1 82 ? 10.646 -0.571 -12.154 1.00 86.56 82 LEU A O 1
ATOM 680 N N . GLY A 1 83 ? 10.000 0.048 -14.210 1.00 88.19 83 GLY A N 1
ATOM 681 C CA . GLY A 1 83 ? 10.901 -0.855 -14.928 1.00 88.19 83 GLY A CA 1
ATOM 682 C C . GLY A 1 83 ? 10.578 -2.341 -14.702 1.00 88.19 83 GLY A C 1
ATOM 683 O O . GLY A 1 83 ? 9.639 -2.703 -13.992 1.00 88.19 83 GLY A O 1
ATOM 684 N N . ALA A 1 84 ? 11.366 -3.224 -15.319 1.00 90.25 84 ALA A N 1
ATOM 685 C CA . ALA A 1 84 ? 11.184 -4.671 -15.168 1.00 90.25 84 ALA A CA 1
ATOM 686 C C . ALA A 1 84 ? 11.483 -5.145 -13.734 1.00 90.25 84 ALA A C 1
ATOM 688 O O . ALA A 1 84 ? 10.749 -5.961 -13.182 1.00 90.25 84 ALA A O 1
ATOM 689 N N . PHE A 1 85 ? 12.532 -4.590 -13.117 1.00 89.44 85 PHE A N 1
ATOM 690 C CA . PHE A 1 85 ? 12.916 -4.915 -11.744 1.00 89.44 85 PHE A CA 1
ATOM 691 C C . PHE A 1 85 ? 11.823 -4.530 -10.740 1.00 89.44 85 PHE A C 1
ATOM 693 O O . PHE A 1 85 ? 11.410 -5.366 -9.937 1.00 89.44 85 PHE A O 1
ATOM 700 N N . GLY A 1 86 ? 11.294 -3.304 -10.831 1.00 89.38 86 GLY A N 1
ATOM 701 C CA . GLY A 1 86 ? 10.214 -2.872 -9.952 1.00 89.38 86 GLY A CA 1
ATOM 702 C C . GLY A 1 86 ? 8.939 -3.687 -10.164 1.00 89.38 86 GLY A C 1
ATOM 703 O O . GLY A 1 86 ? 8.334 -4.148 -9.199 1.00 89.38 86 GLY A O 1
ATOM 704 N N . GLY A 1 87 ? 8.575 -3.964 -11.421 1.00 91.38 87 GLY A N 1
ATOM 705 C CA . GLY A 1 87 ? 7.441 -4.838 -11.737 1.00 91.38 87 GLY A CA 1
ATOM 706 C C . GLY A 1 87 ? 7.556 -6.231 -11.105 1.00 91.38 87 GLY A C 1
ATOM 707 O O . GLY A 1 87 ? 6.586 -6.722 -10.531 1.00 91.38 87 GLY A O 1
ATOM 708 N N . SER A 1 88 ? 8.748 -6.838 -11.143 1.00 93.00 88 SER A N 1
ATOM 709 C CA . SER A 1 88 ? 9.001 -8.146 -10.526 1.00 93.00 88 SER A CA 1
ATOM 710 C C . SER A 1 88 ? 8.793 -8.118 -9.010 1.00 93.00 88 SER A C 1
ATOM 712 O O . SER A 1 88 ? 8.066 -8.958 -8.484 1.00 93.00 88 SER A O 1
ATOM 714 N N . LEU A 1 89 ? 9.379 -7.141 -8.312 1.00 93.44 89 LEU A N 1
ATOM 715 C CA . LEU A 1 89 ? 9.238 -7.005 -6.857 1.00 93.44 89 LEU A CA 1
ATOM 716 C C . LEU A 1 89 ? 7.784 -6.760 -6.432 1.00 93.44 89 LEU A C 1
ATOM 718 O O . LEU A 1 89 ? 7.309 -7.383 -5.485 1.00 93.44 89 LEU A O 1
ATOM 722 N N . LEU A 1 90 ? 7.059 -5.891 -7.148 1.00 93.62 90 LEU A N 1
ATOM 723 C CA . LEU A 1 90 ? 5.632 -5.679 -6.892 1.00 93.62 90 LEU A CA 1
ATOM 724 C C . LEU A 1 90 ? 4.848 -6.975 -7.059 1.00 93.62 90 LEU A C 1
ATOM 726 O O . LEU A 1 90 ? 4.037 -7.295 -6.199 1.00 93.62 90 LEU A O 1
A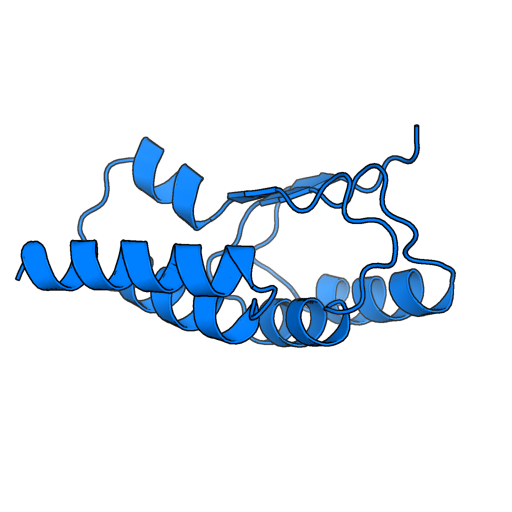TOM 730 N N . SER A 1 91 ? 5.093 -7.729 -8.134 1.00 93.88 91 SER A N 1
ATOM 731 C CA . SER A 1 91 ? 4.366 -8.977 -8.378 1.00 93.88 91 SER A CA 1
ATOM 732 C C . SER A 1 91 ? 4.555 -9.998 -7.251 1.00 93.88 91 SER A C 1
ATOM 734 O O . SER A 1 91 ? 3.591 -10.652 -6.854 1.00 93.88 91 SER A O 1
ATOM 736 N N . GLU A 1 92 ? 5.763 -10.090 -6.688 1.00 94.50 92 GLU A N 1
ATOM 737 C CA . GLU A 1 92 ? 6.070 -11.038 -5.619 1.00 94.50 92 GLU A CA 1
ATOM 738 C C . GLU A 1 92 ? 5.335 -10.701 -4.314 1.00 94.50 92 GLU A C 1
ATOM 740 O O . GLU A 1 92 ? 4.799 -11.595 -3.653 1.00 94.50 92 GLU A O 1
ATOM 745 N N . 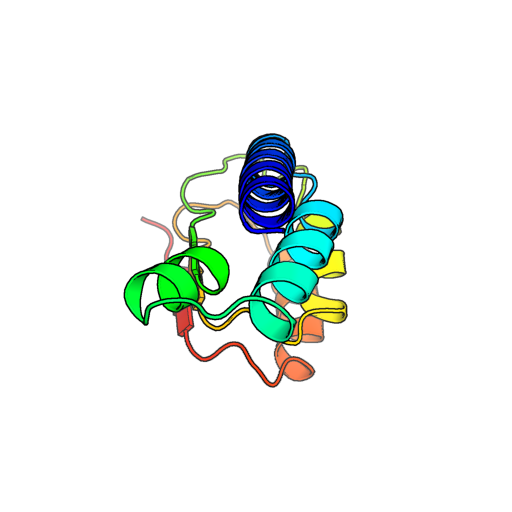GLU A 1 93 ? 5.291 -9.422 -3.936 1.00 94.69 93 GLU A N 1
ATOM 746 C CA . GLU A 1 93 ? 4.591 -9.008 -2.717 1.00 94.69 93 GLU A CA 1
ATOM 747 C C . GLU A 1 93 ? 3.073 -8.990 -2.904 1.00 94.69 93 GLU A C 1
ATOM 749 O O . GLU A 1 93 ? 2.339 -9.419 -2.015 1.00 94.69 93 GLU A O 1
ATOM 754 N N . LEU A 1 94 ? 2.581 -8.556 -4.068 1.00 93.44 94 LEU A N 1
ATOM 755 C CA . LEU A 1 94 ? 1.147 -8.523 -4.358 1.00 93.44 94 LEU A CA 1
ATOM 756 C C . LEU A 1 94 ? 0.530 -9.921 -4.399 1.00 93.44 94 LEU A C 1
ATOM 758 O O . LEU A 1 94 ? -0.609 -10.078 -3.979 1.00 93.44 94 LEU A O 1
ATOM 762 N N . TYR A 1 95 ? 1.282 -10.943 -4.819 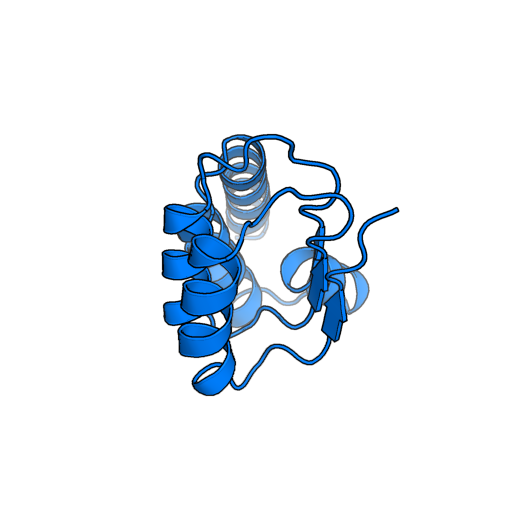1.00 93.12 95 TYR A N 1
ATOM 763 C CA . TYR A 1 95 ? 0.830 -12.336 -4.746 1.00 93.12 95 TYR A CA 1
ATOM 764 C C . TYR A 1 95 ? 0.512 -12.791 -3.307 1.00 93.12 95 TYR A C 1
ATOM 766 O O . TYR A 1 95 ? -0.334 -13.659 -3.102 1.00 93.12 95 TYR A O 1
ATOM 774 N N . LYS A 1 96 ? 1.186 -12.214 -2.303 1.00 92.88 96 LYS A N 1
ATOM 775 C CA . LYS A 1 96 ? 1.002 -12.531 -0.874 1.00 92.88 96 LYS A CA 1
ATOM 776 C C . LYS A 1 96 ? 0.004 -11.584 -0.193 1.00 92.88 96 LYS A C 1
ATOM 778 O O . LYS A 1 96 ? -0.490 -11.890 0.892 1.00 92.88 96 LYS A O 1
ATOM 783 N N . ASN A 1 97 ? -0.264 -10.428 -0.796 1.00 93.62 97 ASN A N 1
ATOM 784 C CA . ASN A 1 97 ? -1.138 -9.404 -0.244 1.00 93.62 97 ASN A CA 1
ATOM 785 C C . ASN A 1 97 ? -2.612 -9.810 -0.410 1.00 93.62 97 ASN A C 1
ATOM 787 O O . ASN A 1 97 ? -3.047 -10.190 -1.492 1.00 93.62 97 ASN A O 1
ATOM 791 N N . THR A 1 98 ? -3.383 -9.734 0.673 1.00 95.12 98 THR A N 1
ATOM 792 C CA . THR A 1 98 ? -4.791 -10.177 0.710 1.00 95.12 98 THR A CA 1
ATOM 793 C C . THR A 1 98 ? -5.781 -9.035 0.923 1.00 95.12 98 THR A C 1
ATOM 795 O O . THR A 1 98 ? -6.982 -9.269 1.024 1.00 95.12 98 THR A O 1
ATOM 798 N N . THR A 1 99 ? -5.290 -7.800 1.010 1.00 96.81 99 THR A N 1
ATOM 799 C CA . THR A 1 99 ? -6.069 -6.632 1.437 1.00 96.81 99 THR A CA 1
ATOM 800 C C . THR A 1 99 ? -6.233 -5.604 0.328 1.00 96.81 99 THR A C 1
ATOM 802 O O . THR A 1 99 ? -7.270 -4.944 0.267 1.00 96.81 99 THR A O 1
ATOM 805 N N . LEU A 1 100 ? -5.270 -5.508 -0.593 1.00 96.88 100 LEU A N 1
ATOM 806 C CA . LEU A 1 100 ? -5.408 -4.705 -1.801 1.00 96.88 100 LEU A CA 1
ATOM 807 C C . LEU A 1 100 ? -6.489 -5.291 -2.714 1.00 96.88 100 LEU A C 1
ATOM 809 O O . LEU A 1 100 ? -6.429 -6.443 -3.133 1.00 96.88 100 LEU A O 1
ATOM 813 N N . THR A 1 101 ? -7.458 -4.450 -3.057 1.00 96.81 101 THR A N 1
ATOM 814 C CA . THR A 1 101 ? -8.574 -4.766 -3.963 1.00 96.81 101 THR A CA 1
ATOM 815 C C . THR A 1 101 ? -8.509 -3.965 -5.261 1.00 96.81 101 THR A C 1
ATOM 817 O O . THR A 1 101 ? -9.100 -4.363 -6.262 1.00 96.81 101 THR A O 1
ATOM 820 N N . SER A 1 102 ? -7.762 -2.857 -5.261 1.00 96.81 102 SER A N 1
ATOM 821 C CA . SER A 1 102 ? -7.566 -1.981 -6.412 1.00 96.81 102 SER A CA 1
ATOM 822 C C . SER A 1 102 ? -6.085 -1.646 -6.587 1.00 96.81 102 SER A C 1
ATOM 824 O O . SER A 1 102 ? -5.413 -1.220 -5.645 1.00 96.81 102 SER A O 1
ATOM 826 N N . LEU A 1 103 ? -5.580 -1.833 -7.806 1.00 96.19 103 LEU A N 1
ATOM 827 C CA . LEU A 1 103 ? -4.222 -1.475 -8.204 1.00 96.19 103 LEU A CA 1
ATOM 828 C C . LEU A 1 103 ? -4.242 -0.828 -9.590 1.00 96.19 103 LEU A C 1
ATOM 830 O O . LEU A 1 103 ? -4.7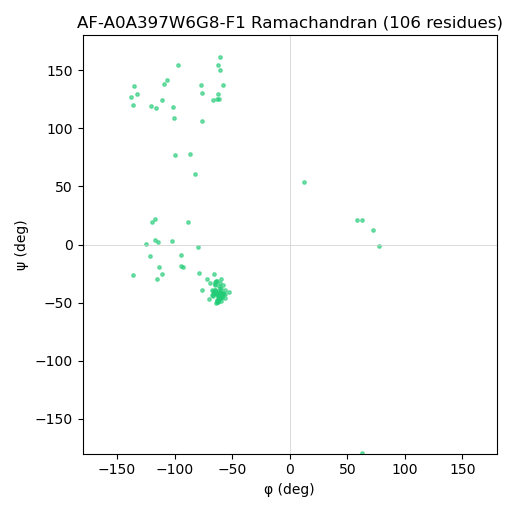32 -1.424 -10.551 1.00 96.19 103 LEU A O 1
ATOM 834 N N . ILE A 1 104 ? -3.655 0.362 -9.709 1.00 95.94 104 ILE A N 1
ATOM 835 C CA . ILE A 1 104 ? -3.586 1.112 -10.968 1.00 95.94 104 ILE A CA 1
ATOM 836 C C . ILE A 1 104 ? -2.117 1.248 -11.392 1.00 95.94 104 ILE A C 1
ATOM 838 O O . ILE A 1 104 ? -1.321 1.860 -10.693 1.00 95.94 104 ILE A O 1
ATOM 842 N N . LEU A 1 105 ? -1.742 0.679 -12.547 1.00 91.56 105 LEU A N 1
ATOM 843 C CA . LEU A 1 105 ? -0.353 0.679 -13.065 1.00 91.56 105 LEU A CA 1
ATOM 844 C C . LEU A 1 105 ? -0.179 1.423 -14.401 1.00 91.56 105 LEU A C 1
ATOM 846 O O . LEU A 1 105 ? 0.889 1.382 -15.012 1.00 91.56 105 LEU A O 1
ATOM 850 N N . LYS A 1 106 ? -1.239 2.047 -14.922 1.00 84.81 106 LYS A N 1
ATOM 851 C CA . LYS A 1 106 ? -1.270 2.542 -16.304 1.00 84.81 106 LYS A CA 1
ATOM 852 C C . LYS A 1 106 ? -0.189 3.609 -16.545 1.00 84.81 106 LYS A C 1
ATOM 854 O O . LYS A 1 106 ? -0.165 4.638 -15.873 1.00 84.81 106 LYS A O 1
ATOM 859 N N . LYS A 1 107 ? 0.669 3.400 -17.550 1.00 70.81 107 LYS A N 1
ATOM 860 C CA . LYS A 1 107 ? 1.469 4.479 -18.151 1.00 70.81 107 LYS A CA 1
ATOM 861 C C . LYS A 1 107 ? 0.573 5.310 -19.077 1.00 70.81 107 LYS A C 1
ATOM 863 O O . LYS A 1 107 ? -0.257 4.736 -19.786 1.00 70.81 107 LYS A O 1
ATOM 868 N N . LYS A 1 108 ? 0.708 6.638 -19.028 1.00 59.53 108 LYS A N 1
ATOM 869 C CA . LYS A 1 108 ? 0.150 7.517 -20.065 1.00 59.53 108 LYS A CA 1
ATOM 870 C C . LYS A 1 108 ? 0.875 7.308 -21.386 1.00 59.53 108 LYS A C 1
ATOM 872 O O . LYS A 1 108 ? 2.105 7.081 -21.336 1.00 59.53 108 LYS A O 1
#

Secondary structure (DSSP, 8-state):
-HHHHHHHHHHHHHHHHTT-HHHHHHHHHHHHHHS---HHHHHHHHEEE-TT-TT-TTHHHHHHHHHH-SS--EEE-TT---HHHHHHHHHHHHTT-SS--EEE----

Radius of gyration: 13.84 Å; Cα contacts (8 Å, |Δi|>4): 137; chains: 1; bounding box: 30×27×43 Å

Organism: NCBI:txid44941

pLDDT: mean 92.71, std 7.24, range [59.53, 98.25]

Foldseek 3Di:
DVVVLVVLQVVLVVCVVVLQNQSSQVSLVCCLVPPDDDPVVLCVSQADEPDPPEPPPSLVSVLNNLQVDDRRAYYEHEQYDCDPVNVVSCVVSVVVHDRHPYYHHHYD